Protein AF-A0A519FHI5-F1 (afdb_monomer)

Foldseek 3Di:
DPDPPDPLSVQLVVQLVLLVVLPDDNVRSNVLSVVCVVVVVVVPPFDFQSQFPQQDSVQFGNCLLVVVFPPDHNGDNDPRSDGHDDPPGDGPDD

Secondary structure (DSSP, 8-state):
---TT-HHHHHHHHHHHHHHHTT--HHHHHHHHHHHHHHHHTT---B-GGGBTTB-TTS-BHHHHTT-STTS-TT----TTS-B--TT--B---

Structure (mmCIF, N/CA/C/O backbone):
data_AF-A0A519FHI5-F1
#
_entry.id   AF-A0A519FHI5-F1
#
loop_
_atom_site.group_PDB
_atom_site.id
_atom_site.type_symbol
_atom_site.label_atom_id
_atom_site.label_alt_id
_atom_site.label_comp_id
_atom_site.label_asym_id
_atom_site.label_entity_id
_atom_site.label_seq_id
_atom_site.pdbx_PDB_ins_code
_atom_site.Cartn_x
_atom_site.Cartn_y
_atom_site.Cartn_z
_atom_site.occupancy
_atom_site.B_iso_or_equiv
_atom_site.auth_seq_id
_atom_site.auth_comp_id
_atom_site.auth_asym_id
_atom_site.auth_atom_id
_atom_site.pdbx_PDB_model_num
ATOM 1 N N . MET A 1 1 ? 14.401 -1.546 -28.195 1.00 46.09 1 MET A N 1
ATOM 2 C CA . MET A 1 1 ? 14.011 -0.501 -27.227 1.00 46.09 1 MET A CA 1
ATOM 3 C C . MET A 1 1 ? 12.495 -0.430 -27.266 1.00 46.09 1 MET A C 1
ATOM 5 O O . MET A 1 1 ? 11.939 0.354 -28.014 1.00 46.09 1 MET A O 1
ATOM 9 N N . GLU A 1 2 ? 11.842 -1.363 -26.580 1.00 49.12 2 GLU A N 1
ATOM 10 C CA . GLU A 1 2 ? 10.386 -1.534 -26.617 1.00 49.12 2 GLU A CA 1
ATOM 11 C C . GLU A 1 2 ? 9.963 -2.028 -25.228 1.00 49.12 2 GLU A C 1
ATOM 13 O O . GLU A 1 2 ? 9.803 -3.215 -24.979 1.00 49.12 2 GLU A O 1
ATOM 18 N N . THR A 1 3 ? 9.968 -1.115 -24.257 1.00 57.25 3 THR A N 1
ATOM 19 C CA . THR A 1 3 ? 9.748 -1.422 -22.829 1.00 57.25 3 THR A CA 1
ATOM 20 C C . THR A 1 3 ? 8.567 -0.661 -22.235 1.00 57.25 3 THR A C 1
ATOM 22 O O . THR A 1 3 ? 8.200 -0.888 -21.088 1.00 57.25 3 THR A O 1
ATOM 25 N N . THR A 1 4 ? 7.928 0.222 -23.002 1.00 59.62 4 THR A N 1
ATOM 26 C CA . THR A 1 4 ? 6.850 1.094 -22.515 1.00 59.62 4 THR A CA 1
ATOM 27 C C . THR A 1 4 ? 5.491 0.401 -22.382 1.00 59.62 4 THR A C 1
ATOM 29 O O . THR A 1 4 ? 4.638 0.922 -21.671 1.00 59.62 4 THR A O 1
ATOM 32 N N . ASN A 1 5 ? 5.295 -0.777 -22.990 1.00 73.75 5 ASN A N 1
ATOM 33 C CA . ASN A 1 5 ? 4.020 -1.512 -22.965 1.00 73.75 5 ASN A CA 1
ATOM 34 C C . ASN A 1 5 ? 4.052 -2.849 -22.203 1.00 73.75 5 ASN A C 1
ATOM 36 O O . ASN A 1 5 ? 3.038 -3.543 -22.181 1.00 73.75 5 ASN A O 1
ATOM 40 N N . ASP A 1 6 ? 5.166 -3.221 -21.562 1.00 87.69 6 ASP A N 1
ATOM 41 C CA . ASP A 1 6 ? 5.190 -4.412 -20.703 1.00 87.69 6 ASP A CA 1
ATOM 42 C C . ASP A 1 6 ? 4.262 -4.186 -19.485 1.00 87.69 6 ASP A C 1
ATOM 44 O O . ASP A 1 6 ? 4.506 -3.269 -18.688 1.00 87.69 6 ASP A O 1
ATOM 48 N N . PRO A 1 7 ? 3.205 -5.006 -19.290 1.00 87.56 7 PRO A N 1
ATOM 49 C CA . PRO A 1 7 ? 2.269 -4.846 -18.178 1.00 87.56 7 PRO A CA 1
ATOM 50 C C . PRO A 1 7 ? 2.933 -4.878 -16.796 1.00 87.56 7 PRO A C 1
ATOM 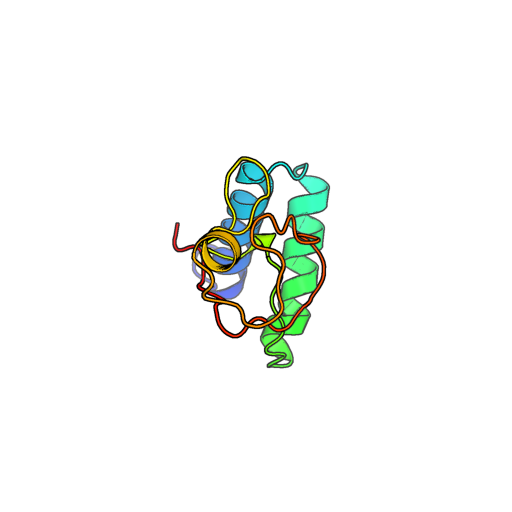52 O O . PRO A 1 7 ? 2.417 -4.274 -15.852 1.00 87.56 7 PRO A O 1
ATOM 55 N N . THR A 1 8 ? 4.064 -5.574 -16.656 1.00 87.69 8 THR A N 1
ATOM 56 C CA . THR A 1 8 ? 4.827 -5.657 -15.406 1.00 87.69 8 THR A CA 1
ATOM 57 C C . THR A 1 8 ? 5.562 -4.352 -15.112 1.00 87.69 8 THR A C 1
ATOM 59 O O . THR A 1 8 ? 5.510 -3.873 -13.979 1.00 87.69 8 THR A O 1
ATOM 62 N N . VAL A 1 9 ? 6.151 -3.722 -16.134 1.00 90.25 9 VAL A N 1
ATOM 63 C CA . VAL A 1 9 ? 6.813 -2.411 -16.035 1.00 90.25 9 VAL A CA 1
ATOM 64 C C . VAL A 1 9 ? 5.786 -1.321 -15.732 1.00 90.25 9 VAL A C 1
ATOM 66 O O . VAL A 1 9 ? 5.985 -0.515 -14.823 1.00 90.25 9 VAL A O 1
ATOM 69 N N . VAL A 1 10 ? 4.637 -1.339 -16.416 1.00 91.88 10 VAL A N 1
ATOM 70 C CA . VAL A 1 10 ? 3.537 -0.394 -16.158 1.00 91.88 10 VAL A CA 1
ATOM 71 C C . VAL A 1 10 ? 3.003 -0.540 -14.731 1.00 91.88 10 VAL A C 1
ATOM 73 O O . VAL A 1 10 ? 2.741 0.459 -14.057 1.00 91.88 10 VAL A O 1
ATOM 76 N N . ARG A 1 11 ? 2.839 -1.777 -14.244 1.00 91.75 11 ARG A N 1
ATOM 77 C CA . ARG A 1 11 ? 2.385 -2.045 -12.872 1.00 91.75 11 ARG A CA 1
ATOM 78 C C . ARG A 1 11 ? 3.393 -1.562 -11.836 1.00 91.75 11 ARG A C 1
ATOM 80 O O . ARG A 1 11 ? 2.975 -0.946 -10.859 1.00 91.75 11 ARG A O 1
ATOM 87 N N . LEU A 1 12 ? 4.682 -1.820 -12.060 1.00 93.50 12 LEU A N 1
ATOM 88 C CA . LEU A 1 12 ? 5.761 -1.354 -11.195 1.00 93.50 12 LEU A CA 1
ATOM 89 C C . LEU A 1 12 ? 5.716 0.172 -11.062 1.00 93.50 12 LEU A C 1
ATOM 91 O O . LEU A 1 12 ? 5.551 0.670 -9.954 1.00 93.50 12 LEU A O 1
ATOM 95 N N . ALA A 1 13 ? 5.725 0.898 -12.185 1.00 94.44 13 ALA A N 1
ATOM 96 C CA . ALA A 1 13 ? 5.699 2.361 -12.190 1.00 94.44 13 ALA A CA 1
ATOM 97 C C . ALA A 1 13 ? 4.465 2.935 -11.468 1.00 94.44 13 ALA A C 1
ATOM 99 O O . ALA A 1 13 ? 4.585 3.822 -10.623 1.00 94.44 13 ALA A O 1
ATOM 100 N N . LYS A 1 14 ? 3.268 2.392 -11.738 1.00 95.50 14 LYS A N 1
ATOM 101 C CA . LYS A 1 14 ? 2.030 2.816 -11.056 1.00 95.50 14 LYS A CA 1
ATOM 102 C C . LYS A 1 14 ? 2.090 2.588 -9.545 1.00 95.50 14 LYS A C 1
ATOM 104 O O . LYS A 1 14 ? 1.586 3.412 -8.781 1.00 95.50 14 LYS A O 1
ATOM 109 N N . ARG A 1 15 ? 2.678 1.470 -9.118 1.00 96.19 15 ARG A N 1
ATOM 110 C CA . ARG A 1 15 ? 2.824 1.107 -7.708 1.00 96.19 15 ARG A CA 1
ATOM 111 C C . ARG A 1 15 ? 3.834 2.015 -7.004 1.00 96.19 15 ARG A C 1
ATOM 113 O O . ARG A 1 15 ? 3.511 2.536 -5.941 1.00 96.19 15 ARG A O 1
ATOM 120 N N . THR A 1 16 ? 4.982 2.285 -7.621 1.00 97.50 16 THR A N 1
ATOM 121 C CA . THR A 1 16 ? 5.981 3.233 -7.103 1.00 97.50 16 THR A CA 1
ATOM 122 C C . THR A 1 16 ? 5.368 4.619 -6.892 1.00 97.50 16 THR A C 1
ATOM 124 O O . THR A 1 16 ? 5.457 5.175 -5.800 1.00 97.50 16 THR A O 1
ATOM 127 N N . GLU A 1 17 ? 4.639 5.148 -7.879 1.00 97.38 17 GLU A N 1
ATOM 128 C CA . GLU A 1 17 ? 3.977 6.455 -7.753 1.00 97.38 17 GLU A CA 1
ATOM 129 C C . GLU A 1 17 ? 2.841 6.466 -6.719 1.00 97.38 17 GLU A C 1
ATOM 131 O O . GLU A 1 17 ? 2.609 7.465 -6.036 1.00 97.38 17 GLU A O 1
ATOM 136 N N . LEU A 1 18 ? 2.110 5.359 -6.555 1.00 97.25 18 LEU A N 1
ATOM 137 C CA . LE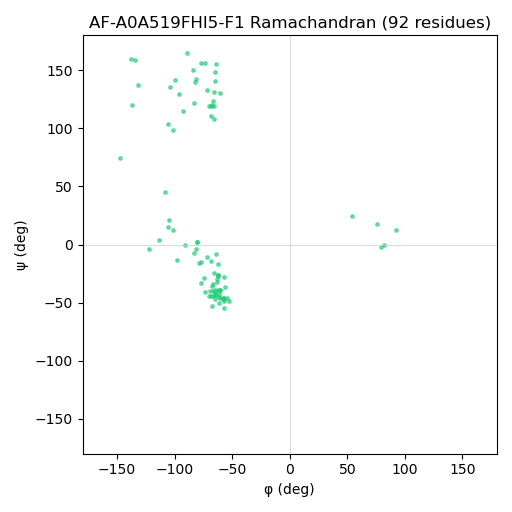U A 1 18 ? 1.143 5.224 -5.465 1.00 97.25 18 LEU A CA 1
ATOM 138 C C . LEU A 1 18 ? 1.825 5.319 -4.093 1.00 97.25 18 LEU A C 1
ATOM 140 O O . LEU A 1 18 ? 1.328 6.018 -3.212 1.00 97.25 18 LEU A O 1
ATOM 144 N N . PHE A 1 19 ? 2.949 4.630 -3.914 1.00 97.44 19 PHE A N 1
AT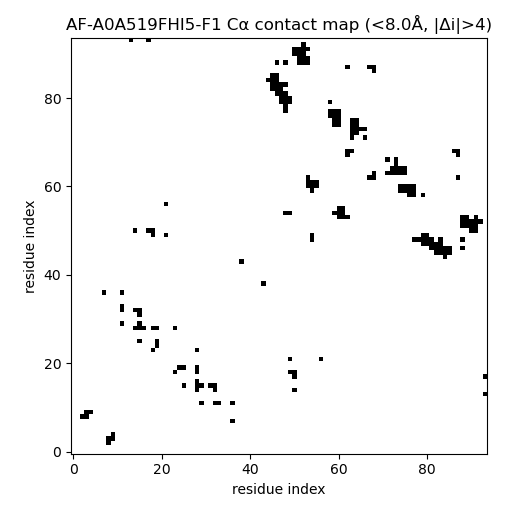OM 145 C CA . PHE A 1 19 ? 3.670 4.575 -2.645 1.00 97.44 19 PHE 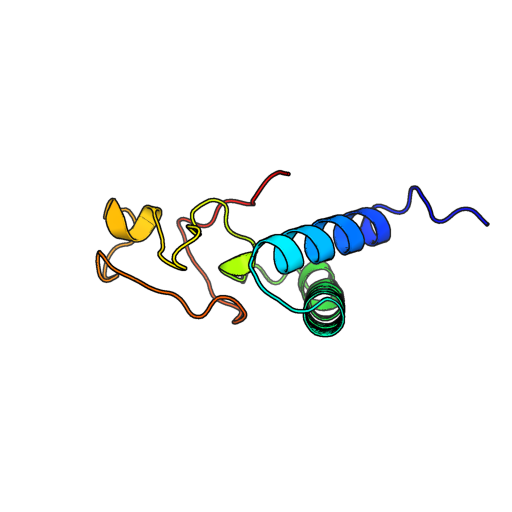A CA 1
ATOM 146 C C . PHE A 1 19 ? 4.316 5.916 -2.293 1.00 97.44 19 PHE A C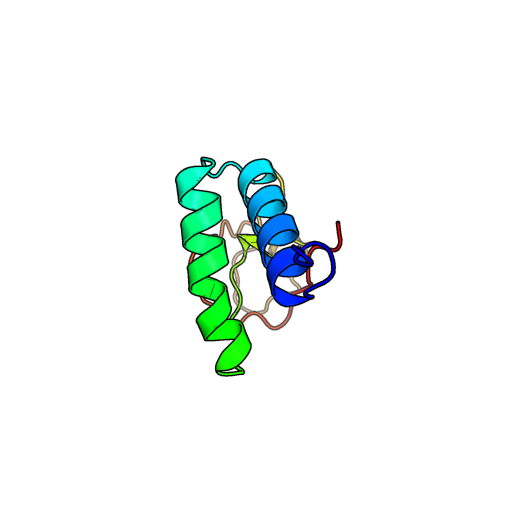 1
ATOM 148 O O . PHE A 1 19 ? 4.181 6.369 -1.157 1.00 97.44 19 PHE A O 1
ATOM 155 N N . LYS A 1 20 ? 4.886 6.615 -3.284 1.00 97.56 20 LYS A N 1
ATOM 156 C CA . LYS A 1 20 ? 5.380 7.994 -3.132 1.00 97.56 20 LYS A CA 1
ATOM 157 C C . LYS A 1 20 ? 4.275 8.942 -2.668 1.00 97.56 20 LYS A C 1
ATOM 159 O O . LYS A 1 20 ? 4.427 9.655 -1.681 1.00 97.56 20 LYS A O 1
ATOM 164 N N . ARG A 1 21 ? 3.094 8.880 -3.298 1.00 95.88 21 ARG A N 1
ATOM 165 C CA . ARG A 1 21 ? 1.914 9.666 -2.877 1.00 95.88 21 ARG A CA 1
ATOM 166 C C . ARG A 1 21 ? 1.415 9.325 -1.468 1.00 95.88 21 ARG A C 1
ATOM 168 O O . ARG A 1 21 ? 0.650 10.101 -0.898 1.00 95.88 21 ARG A O 1
ATOM 175 N N . ARG A 1 22 ? 1.822 8.179 -0.919 1.00 96.06 22 ARG A N 1
ATOM 176 C CA . ARG A 1 22 ? 1.499 7.709 0.437 1.00 96.06 22 ARG A CA 1
ATOM 177 C C . ARG A 1 22 ? 2.646 7.914 1.432 1.00 96.06 22 ARG A C 1
ATOM 179 O O . ARG A 1 22 ? 2.557 7.428 2.552 1.00 96.06 22 ARG A O 1
ATOM 186 N N . GLY A 1 23 ? 3.663 8.688 1.051 1.00 95.69 23 GLY A N 1
ATOM 187 C CA . GLY A 1 23 ? 4.703 9.175 1.955 1.00 95.69 23 GLY A CA 1
ATOM 188 C C . GLY A 1 23 ? 5.949 8.300 2.043 1.00 95.69 23 GLY A C 1
ATOM 189 O O . GLY A 1 23 ? 6.739 8.511 2.956 1.00 95.69 23 GLY A O 1
ATOM 190 N N . LEU A 1 24 ? 6.134 7.331 1.138 1.00 97.19 24 LEU A N 1
ATOM 191 C CA . LEU A 1 24 ? 7.430 6.662 1.002 1.00 97.19 24 LEU A CA 1
ATOM 192 C C . LEU A 1 24 ? 8.385 7.499 0.150 1.00 97.19 24 LEU A C 1
ATOM 194 O O . LEU A 1 24 ? 7.980 8.085 -0.856 1.00 97.19 24 LEU A O 1
ATOM 198 N N . GLU A 1 25 ? 9.660 7.493 0.529 1.00 98.00 25 GLU A N 1
ATOM 199 C CA . GLU A 1 25 ? 10.734 8.045 -0.295 1.00 98.00 25 GLU A CA 1
ATOM 200 C C . GLU A 1 25 ? 10.878 7.252 -1.599 1.00 98.00 25 GLU A C 1
ATOM 202 O O . GLU A 1 25 ? 10.507 6.080 -1.676 1.00 98.00 25 GLU A O 1
ATOM 207 N N . GLU A 1 26 ? 11.419 7.884 -2.640 1.00 97.19 26 GLU A N 1
ATOM 208 C CA . GLU A 1 26 ? 11.464 7.307 -3.990 1.00 97.19 26 GLU A CA 1
ATOM 209 C C . GLU A 1 26 ? 12.169 5.945 -4.052 1.00 97.19 26 GLU A C 1
ATOM 211 O O . GLU A 1 26 ? 11.627 5.004 -4.634 1.00 97.19 26 GLU A O 1
ATOM 216 N N . GLU A 1 27 ? 13.327 5.823 -3.402 1.00 97.56 27 GLU A N 1
ATOM 217 C CA . GLU A 1 27 ? 14.092 4.574 -3.323 1.00 97.56 27 GLU A CA 1
ATOM 218 C C . GLU A 1 27 ? 13.287 3.475 -2.613 1.00 97.56 27 GLU A C 1
ATOM 220 O O . GLU A 1 27 ? 13.062 2.407 -3.177 1.00 97.56 27 GLU A O 1
ATOM 225 N N . GLN A 1 28 ? 12.728 3.779 -1.438 1.00 97.88 28 GLN A N 1
ATOM 226 C CA . GLN A 1 28 ? 11.907 2.838 -0.666 1.00 97.88 28 GLN A CA 1
ATOM 227 C C . GLN A 1 28 ? 10.646 2.407 -1.423 1.00 97.88 28 GLN A C 1
ATOM 229 O O . GLN A 1 28 ? 10.234 1.246 -1.369 1.00 97.88 28 GLN A O 1
ATOM 234 N N . ALA A 1 29 ? 10.006 3.338 -2.131 1.00 98.19 29 ALA A N 1
ATOM 235 C CA . ALA A 1 29 ? 8.830 3.065 -2.940 1.00 98.19 29 ALA A CA 1
ATOM 236 C C . ALA A 1 29 ? 9.155 2.125 -4.108 1.00 98.19 29 ALA A C 1
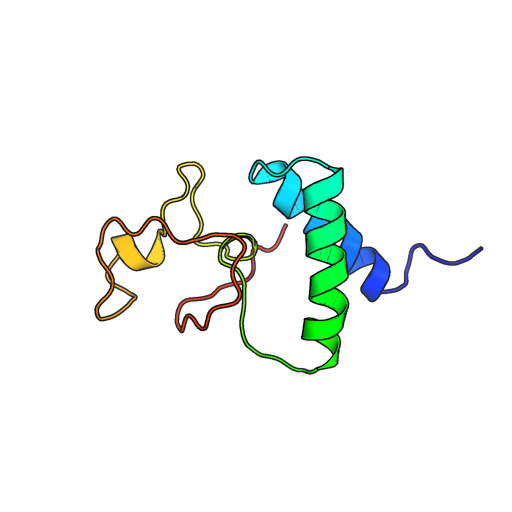ATOM 238 O O . ALA A 1 29 ? 8.358 1.231 -4.407 1.00 98.19 29 ALA A O 1
ATOM 239 N N . LEU A 1 30 ? 10.303 2.317 -4.763 1.00 97.31 30 LEU A N 1
ATOM 240 C CA . LEU A 1 30 ? 10.765 1.455 -5.845 1.00 97.31 30 LEU A CA 1
ATOM 241 C C . LEU A 1 30 ? 11.118 0.059 -5.327 1.00 97.31 30 LEU A C 1
ATOM 243 O O . LEU A 1 30 ? 10.544 -0.912 -5.815 1.00 97.31 30 LEU A O 1
ATOM 247 N N . GLU A 1 31 ? 11.968 -0.038 -4.304 1.00 97.12 31 GLU A N 1
ATOM 248 C CA . GLU A 1 31 ? 12.379 -1.313 -3.700 1.00 97.12 31 GLU A CA 1
ATOM 249 C C . GLU A 1 31 ? 11.170 -2.146 -3.261 1.00 97.12 31 GLU A C 1
ATOM 251 O O . GLU A 1 31 ? 11.056 -3.336 -3.571 1.00 97.12 31 GLU A O 1
ATOM 256 N N . LEU A 1 32 ? 10.206 -1.511 -2.586 1.00 97.19 32 LEU A N 1
ATOM 257 C CA . LEU A 1 32 ? 8.998 -2.188 -2.132 1.00 97.19 32 LEU A CA 1
ATOM 258 C C . LEU A 1 32 ? 8.117 -2.632 -3.308 1.00 97.19 32 LEU A C 1
ATOM 260 O O . LEU A 1 32 ? 7.544 -3.723 -3.285 1.00 97.19 32 LEU A O 1
ATOM 264 N N . ALA A 1 33 ? 7.995 -1.809 -4.352 1.00 96.62 33 ALA A N 1
ATOM 265 C CA . ALA A 1 33 ? 7.224 -2.158 -5.539 1.00 96.62 33 ALA A CA 1
ATOM 266 C C . ALA A 1 33 ? 7.863 -3.314 -6.331 1.00 96.62 33 ALA A C 1
ATOM 268 O O . ALA A 1 33 ? 7.127 -4.159 -6.859 1.00 96.62 33 ALA A O 1
ATOM 269 N N . GLU A 1 34 ? 9.196 -3.381 -6.373 1.00 95.19 34 GLU A N 1
ATOM 270 C CA . GLU A 1 34 ? 9.963 -4.479 -6.964 1.00 95.19 34 GLU A CA 1
ATOM 271 C C . GLU A 1 34 ? 9.822 -5.772 -6.164 1.00 95.19 34 GLU A C 1
ATOM 273 O O . GLU A 1 34 ? 9.538 -6.815 -6.754 1.00 95.19 34 GLU A O 1
ATOM 278 N N . ALA A 1 35 ? 9.911 -5.709 -4.833 1.00 94.12 35 ALA A N 1
ATOM 279 C CA . ALA A 1 35 ? 9.693 -6.866 -3.966 1.00 94.12 35 ALA A CA 1
ATOM 280 C C . ALA A 1 35 ? 8.312 -7.509 -4.205 1.00 94.12 35 ALA A C 1
ATOM 282 O O . ALA A 1 35 ? 8.172 -8.734 -4.223 1.00 94.12 35 ALA A O 1
ATOM 283 N N . LEU A 1 36 ? 7.288 -6.694 -4.480 1.00 95.56 36 LEU A N 1
ATOM 284 C CA . LEU A 1 36 ? 5.947 -7.185 -4.803 1.00 95.56 36 LEU A CA 1
ATOM 285 C C . LEU A 1 36 ? 5.814 -7.845 -6.182 1.00 95.56 36 LEU A C 1
ATOM 287 O O . LEU A 1 36 ? 4.787 -8.476 -6.437 1.00 95.56 36 LEU A O 1
ATOM 291 N N . ARG A 1 37 ? 6.810 -7.748 -7.071 1.00 92.25 37 ARG A N 1
ATOM 292 C CA . ARG A 1 37 ? 6.797 -8.503 -8.336 1.00 92.25 37 ARG A CA 1
ATOM 293 C C . ARG A 1 37 ? 6.862 -10.007 -8.082 1.00 92.25 37 ARG A C 1
ATOM 295 O O . ARG A 1 37 ? 6.152 -10.747 -8.754 1.00 92.25 37 ARG A O 1
ATOM 302 N N . TYR A 1 38 ? 7.654 -10.438 -7.099 1.00 90.62 38 TYR A N 1
ATOM 303 C CA . TYR A 1 38 ? 7.746 -11.848 -6.709 1.00 90.62 38 TYR A CA 1
ATOM 304 C C . TYR A 1 38 ? 6.417 -12.348 -6.139 1.00 90.62 38 TYR A C 1
ATOM 306 O O . TYR A 1 38 ? 5.880 -13.337 -6.622 1.00 90.62 38 TYR A O 1
ATOM 314 N N . ARG A 1 39 ? 5.806 -11.579 -5.226 1.00 93.88 39 ARG A N 1
ATOM 315 C CA . ARG A 1 39 ? 4.460 -11.871 -4.702 1.00 93.88 39 ARG A CA 1
ATOM 316 C C . ARG A 1 39 ? 3.431 -12.053 -5.820 1.00 93.88 39 ARG A C 1
ATOM 318 O O . ARG A 1 39 ? 2.646 -12.996 -5.788 1.00 93.88 39 ARG A O 1
ATOM 325 N N . ASP A 1 40 ? 3.406 -11.120 -6.773 1.00 91.81 40 ASP A N 1
ATOM 326 C CA . ASP A 1 40 ? 2.452 -11.155 -7.884 1.00 91.81 40 ASP A CA 1
ATOM 327 C C . ASP A 1 40 ? 2.661 -12.405 -8.768 1.00 91.81 40 ASP A C 1
ATOM 329 O O . ASP A 1 40 ? 1.686 -12.928 -9.304 1.00 91.81 40 ASP A O 1
ATOM 333 N N . GLY A 1 41 ? 3.903 -12.889 -8.901 1.00 91.06 41 GLY A N 1
ATOM 334 C CA . GLY A 1 41 ? 4.247 -14.116 -9.629 1.00 91.06 41 GLY A CA 1
ATOM 335 C C . GLY A 1 41 ? 3.928 -15.410 -8.874 1.00 91.06 41 GLY A C 1
ATOM 336 O O . GLY A 1 41 ? 3.517 -16.387 -9.494 1.00 91.06 41 GLY A O 1
ATOM 337 N N . ASP A 1 42 ? 4.042 -15.399 -7.545 1.00 94.06 42 ASP A N 1
ATOM 338 C CA . ASP A 1 42 ? 3.785 -16.558 -6.677 1.00 94.06 42 ASP A CA 1
ATOM 339 C C . ASP A 1 42 ? 2.290 -16.795 -6.398 1.00 94.06 42 ASP A C 1
ATOM 341 O O . ASP A 1 42 ? 1.929 -17.695 -5.640 1.00 94.06 42 ASP A O 1
ATOM 345 N N . PHE A 1 43 ? 1.404 -15.980 -6.982 1.00 90.06 43 PHE A N 1
ATOM 346 C CA . PHE A 1 43 ? -0.037 -15.976 -6.702 1.00 90.06 43 PHE A CA 1
ATOM 347 C C . PHE A 1 43 ? -0.372 -15.812 -5.210 1.00 90.06 43 PHE A C 1
ATOM 349 O O . PHE A 1 43 ? -1.458 -16.186 -4.762 1.00 90.06 43 PHE A O 1
ATOM 356 N N . ASP A 1 44 ? 0.536 -15.215 -4.437 1.00 94.50 44 ASP A N 1
ATOM 357 C CA . ASP A 1 44 ? 0.301 -14.902 -3.034 1.00 94.50 44 ASP A CA 1
ATOM 358 C C . ASP A 1 44 ? -0.792 -13.832 -2.944 1.00 94.50 44 ASP A C 1
ATOM 360 O O . ASP A 1 44 ? -0.713 -12.759 -3.549 1.00 94.50 44 ASP A O 1
ATOM 364 N N . ASP A 1 45 ? -1.856 -14.133 -2.208 1.00 94.31 45 ASP A N 1
ATOM 365 C CA . ASP A 1 45 ? -3.048 -13.305 -2.068 1.00 94.31 45 ASP A CA 1
ATOM 366 C C . ASP A 1 45 ? -2.981 -12.320 -0.890 1.00 94.31 45 ASP A C 1
ATOM 368 O O . ASP A 1 45 ? -3.891 -11.506 -0.711 1.00 94.31 45 ASP A O 1
ATOM 372 N N . ARG A 1 46 ? -1.881 -12.309 -0.127 1.00 96.62 46 ARG A N 1
ATOM 373 C CA . ARG A 1 46 ? -1.598 -11.249 0.850 1.00 96.62 46 ARG A CA 1
ATOM 374 C C . ARG A 1 46 ? -1.390 -9.907 0.151 1.00 96.62 46 ARG A C 1
ATOM 376 O O . ARG A 1 46 ? -0.886 -9.825 -0.968 1.00 96.62 46 ARG A O 1
ATOM 383 N N . ARG A 1 47 ? -1.764 -8.818 0.813 1.00 96.25 47 ARG A N 1
ATOM 384 C CA . ARG A 1 47 ? -1.699 -7.446 0.290 1.00 96.25 47 ARG A CA 1
ATOM 385 C C . ARG A 1 47 ? -1.112 -6.518 1.338 1.00 96.25 47 ARG A C 1
ATOM 387 O O . ARG A 1 47 ? -1.146 -6.828 2.526 1.00 96.25 47 ARG A O 1
ATOM 394 N N . MET A 1 48 ? -0.587 -5.378 0.912 1.00 97.62 48 MET A N 1
ATOM 395 C CA . MET A 1 48 ? -0.147 -4.338 1.837 1.00 97.62 48 MET A CA 1
ATOM 396 C C . MET A 1 48 ? -1.211 -3.248 1.942 1.00 97.62 48 MET A C 1
ATOM 398 O O . MET A 1 48 ? -1.828 -2.879 0.941 1.00 97.62 48 MET A O 1
ATOM 402 N N . CYS A 1 49 ? -1.437 -2.686 3.13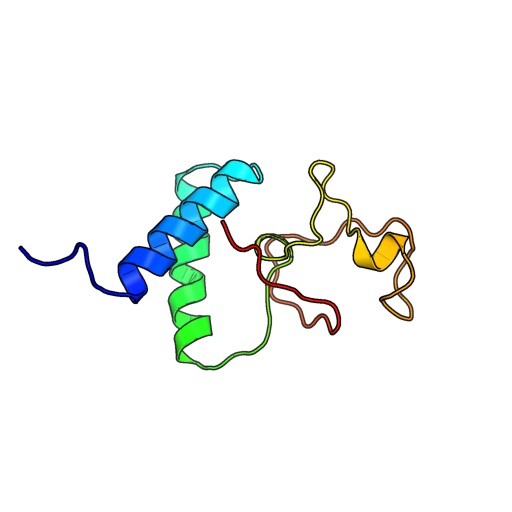2 1.00 98.00 49 CYS A N 1
ATOM 403 C CA . CYS A 1 49 ? -2.432 -1.618 3.280 1.00 98.00 49 CYS A CA 1
ATOM 404 C C . CYS A 1 49 ? -2.073 -0.373 2.451 1.00 98.00 49 CYS A C 1
ATOM 406 O O . CYS A 1 49 ? -2.980 0.315 1.986 1.00 98.00 49 CYS A O 1
ATOM 408 N N . ILE A 1 50 ? -0.784 -0.142 2.168 1.00 97.81 50 ILE A N 1
ATOM 409 C CA . ILE A 1 50 ? -0.310 0.902 1.246 1.00 97.81 50 ILE A CA 1
ATOM 410 C C . ILE A 1 50 ? -0.754 0.695 -0.214 1.00 97.81 50 ILE A C 1
ATOM 412 O O . ILE A 1 50 ? -0.633 1.616 -1.015 1.00 97.81 50 ILE A O 1
ATOM 416 N N . GLU A 1 51 ? -1.353 -0.442 -0.575 1.00 97.69 51 GLU A N 1
ATOM 417 C CA . GLU A 1 51 ? -2.001 -0.673 -1.880 1.00 97.69 51 GLU A CA 1
ATOM 418 C C . GLU A 1 51 ? -3.529 -0.464 -1.840 1.00 97.69 51 GLU A C 1
ATOM 420 O O . GLU A 1 51 ? -4.172 -0.386 -2.886 1.00 97.69 51 GLU A O 1
ATOM 425 N N . CYS A 1 52 ? -4.120 -0.371 -0.644 1.00 98.19 52 CYS A N 1
ATOM 426 C CA . CYS A 1 52 ? -5.570 -0.416 -0.445 1.00 98.19 52 CYS A CA 1
ATOM 427 C C . CYS A 1 52 ? -6.242 0.943 -0.698 1.00 98.19 52 CYS A C 1
ATOM 429 O O . CYS A 1 52 ? -5.727 1.968 -0.251 1.00 98.19 52 CYS A O 1
ATOM 431 N N . ALA A 1 53 ? -7.411 0.973 -1.337 1.00 98.06 53 ALA A N 1
ATOM 432 C CA . ALA A 1 53 ? -8.216 2.179 -1.555 1.00 98.06 53 ALA A CA 1
ATOM 433 C C . ALA A 1 53 ? -8.773 2.777 -0.248 1.00 98.06 53 ALA A C 1
ATOM 435 O O . ALA A 1 53 ? -9.029 3.975 -0.158 1.00 98.06 53 ALA A O 1
ATOM 436 N N . HIS A 1 54 ? -8.926 1.961 0.798 1.00 97.94 54 HIS A N 1
ATOM 437 C CA . HIS A 1 54 ? -9.441 2.415 2.092 1.00 97.94 54 HIS A CA 1
ATOM 438 C C . HIS A 1 54 ? -8.383 3.054 3.000 1.00 97.94 54 HIS A C 1
ATOM 440 O O . HIS A 1 54 ? -8.748 3.579 4.055 1.00 97.94 54 HIS A O 1
ATOM 446 N N . LEU A 1 55 ? -7.096 3.021 2.634 1.00 98.19 55 LEU A N 1
ATOM 447 C CA . LEU A 1 55 ? -6.054 3.712 3.394 1.00 98.19 55 LEU A CA 1
ATOM 448 C C . LEU A 1 55 ? -6.213 5.228 3.231 1.00 98.19 55 LEU A C 1
ATOM 450 O O . LEU A 1 55 ? -6.152 5.755 2.121 1.00 98.19 55 LEU A O 1
ATOM 454 N N . GLN A 1 56 ? -6.429 5.917 4.345 1.00 96.94 56 GLN A N 1
ATOM 455 C CA . GLN A 1 56 ? -6.636 7.360 4.387 1.00 96.94 56 GLN A CA 1
ATOM 456 C C . GLN A 1 56 ? -5.306 8.114 4.527 1.00 96.94 56 GLN A C 1
ATOM 458 O O . GLN A 1 56 ? -4.274 7.538 4.868 1.00 96.94 56 GLN A O 1
ATOM 463 N N . ARG A 1 57 ? -5.325 9.428 4.262 1.00 94.06 57 ARG A N 1
ATOM 464 C CA . ARG A 1 57 ? -4.123 10.288 4.312 1.00 94.06 57 ARG A CA 1
ATOM 465 C C . ARG A 1 57 ? -3.482 10.371 5.699 1.00 94.06 57 ARG A C 1
ATOM 467 O O . ARG A 1 57 ? -2.285 10.599 5.790 1.00 94.06 57 ARG A O 1
ATOM 474 N N . ASP A 1 58 ? -4.269 10.194 6.754 1.00 94.50 58 ASP A N 1
ATOM 475 C CA . ASP A 1 58 ? -3.807 10.138 8.147 1.00 94.50 58 ASP A CA 1
ATOM 476 C C . ASP A 1 58 ? -3.233 8.759 8.534 1.00 94.50 58 ASP A C 1
ATOM 478 O O . ASP A 1 58 ? -2.849 8.542 9.681 1.00 94.50 58 ASP A O 1
ATOM 482 N N . GLY A 1 59 ? -3.176 7.818 7.586 1.00 96.19 59 GLY A N 1
ATOM 483 C CA . GLY A 1 59 ? -2.736 6.446 7.805 1.00 96.19 59 GLY A CA 1
ATOM 484 C C . GLY A 1 59 ? -3.817 5.529 8.375 1.00 96.19 59 GLY A C 1
ATOM 485 O O . GLY A 1 59 ? -3.545 4.347 8.564 1.00 96.19 59 GLY A O 1
ATOM 486 N N . GLY A 1 60 ? -5.031 6.025 8.630 1.00 97.69 60 GLY A N 1
ATOM 487 C CA . GLY A 1 60 ? -6.139 5.233 9.157 1.00 97.69 60 GLY A CA 1
ATOM 488 C C . GLY A 1 60 ? -6.813 4.344 8.107 1.00 97.69 60 GLY A C 1
ATOM 489 O O . GLY A 1 60 ? -6.788 4.615 6.903 1.00 97.69 60 GLY A O 1
ATOM 490 N N . CYS A 1 61 ? -7.464 3.272 8.561 1.00 98.25 61 CYS A N 1
ATOM 491 C CA . CYS A 1 61 ? -8.274 2.402 7.709 1.00 98.25 61 CYS A CA 1
ATOM 492 C C . CYS A 1 61 ? -9.751 2.831 7.705 1.00 98.25 61 CYS A C 1
ATOM 494 O O . CYS A 1 61 ? -10.448 2.697 8.714 1.00 98.25 61 CYS A O 1
ATOM 496 N N . PHE A 1 62 ? -10.264 3.277 6.552 1.00 98.25 62 PHE A N 1
ATOM 497 C CA . PHE A 1 62 ? -11.677 3.648 6.410 1.00 98.25 62 PHE A CA 1
ATOM 498 C C . PHE A 1 62 ? -12.625 2.471 6.683 1.00 98.25 62 PHE A C 1
ATOM 500 O O . PHE A 1 62 ? -13.565 2.624 7.456 1.00 98.25 62 PHE A O 1
ATOM 507 N N . ALA A 1 63 ? -12.351 1.284 6.130 1.00 98.19 63 ALA A N 1
ATOM 508 C CA . ALA A 1 63 ? -13.191 0.098 6.330 1.00 98.19 63 ALA A CA 1
ATOM 509 C C . ALA A 1 63 ? -13.293 -0.316 7.810 1.00 98.19 63 ALA A C 1
ATOM 511 O O . ALA A 1 63 ? -14.372 -0.670 8.283 1.00 98.19 63 ALA A O 1
ATOM 512 N N . ALA A 1 64 ? -12.192 -0.218 8.566 1.00 97.88 64 ALA A N 1
ATOM 513 C CA . ALA A 1 64 ? -12.208 -0.461 10.009 1.00 97.88 64 ALA A CA 1
ATOM 514 C C . ALA A 1 64 ? -13.085 0.568 10.737 1.00 97.88 64 ALA A C 1
ATOM 516 O O . ALA A 1 64 ? -13.915 0.196 11.562 1.00 97.88 64 ALA A O 1
ATOM 517 N N . ARG A 1 65 ? -12.970 1.851 10.371 1.00 97.81 65 ARG A N 1
ATOM 518 C CA . ARG A 1 65 ? -13.780 2.938 10.940 1.00 97.81 65 ARG A CA 1
ATOM 519 C C . ARG A 1 65 ? -15.272 2.798 10.664 1.00 97.81 65 ARG A C 1
ATOM 521 O O . ARG A 1 65 ? -16.074 3.219 11.491 1.00 97.81 65 ARG A O 1
ATOM 528 N N . GLN A 1 66 ? -15.640 2.182 9.543 1.00 98.06 66 GLN A N 1
ATOM 529 C CA . GLN A 1 66 ? -17.028 1.835 9.229 1.00 98.06 66 GLN A CA 1
ATOM 530 C C . GLN A 1 66 ? -17.507 0.534 9.899 1.00 98.06 66 GLN A C 1
ATOM 532 O O . GLN A 1 66 ? -18.672 0.169 9.762 1.00 98.06 66 GLN A O 1
ATOM 537 N N . GLY A 1 67 ? -16.635 -0.186 10.612 1.00 97.25 67 GLY A N 1
ATOM 538 C CA . GLY A 1 67 ? -16.972 -1.457 11.256 1.00 97.25 67 GLY A CA 1
ATOM 539 C C . GLY A 1 67 ? -17.064 -2.651 10.300 1.00 97.25 67 GLY A C 1
ATOM 540 O O . GLY A 1 67 ? -17.627 -3.678 10.666 1.00 97.25 67 GLY A O 1
ATOM 541 N N . TRP A 1 68 ? -16.513 -2.558 9.085 1.00 97.62 68 TRP A N 1
ATOM 542 C CA . TRP A 1 68 ? -16.577 -3.638 8.084 1.00 97.62 68 TRP A CA 1
ATOM 543 C C . TRP A 1 68 ? -15.593 -4.781 8.355 1.00 97.62 68 TRP A C 1
ATOM 545 O O . TRP A 1 68 ? -15.698 -5.858 7.770 1.00 97.62 68 TRP A O 1
ATOM 555 N N . ILE A 1 69 ? -14.613 -4.549 9.229 1.00 96.19 69 ILE A N 1
ATOM 556 C CA . ILE A 1 69 ? -13.608 -5.539 9.614 1.00 96.19 69 ILE A CA 1
ATOM 557 C C . ILE A 1 69 ? -13.941 -6.038 11.019 1.00 96.19 69 ILE A C 1
ATOM 559 O O . ILE A 1 69 ? -13.685 -5.357 12.013 1.00 96.19 69 ILE A O 1
ATOM 563 N N . GLN A 1 70 ? -14.508 -7.240 11.106 1.00 93.44 70 GLN A N 1
ATOM 564 C CA . GLN A 1 70 ? -14.861 -7.854 12.384 1.00 93.44 70 GLN A CA 1
ATOM 565 C C . GLN A 1 70 ? -13.616 -8.045 13.264 1.00 93.44 70 GLN A C 1
ATOM 567 O O . GLN A 1 70 ? -12.610 -8.597 12.825 1.00 93.44 70 GLN A O 1
ATOM 572 N N . GLY A 1 71 ? -13.697 -7.602 14.521 1.00 92.25 71 GLY A N 1
ATOM 573 C CA . GLY A 1 71 ? -12.613 -7.737 15.500 1.00 92.25 71 GLY A CA 1
ATOM 574 C C . GLY A 1 71 ? -11.482 -6.709 15.370 1.00 92.25 71 GLY A C 1
ATOM 575 O O . GLY A 1 71 ? -10.576 -6.717 16.200 1.00 92.25 71 GLY A O 1
ATOM 576 N N . ALA A 1 72 ? -11.527 -5.807 14.384 1.00 94.38 72 ALA A N 1
ATOM 577 C CA . ALA A 1 72 ? -10.594 -4.687 14.302 1.00 94.38 72 ALA A CA 1
ATOM 578 C C . ALA A 1 72 ? -11.057 -3.503 15.165 1.00 94.38 72 ALA A C 1
ATOM 580 O O . ALA A 1 72 ? -12.252 -3.258 15.335 1.00 94.38 72 ALA A O 1
ATOM 581 N N . ALA 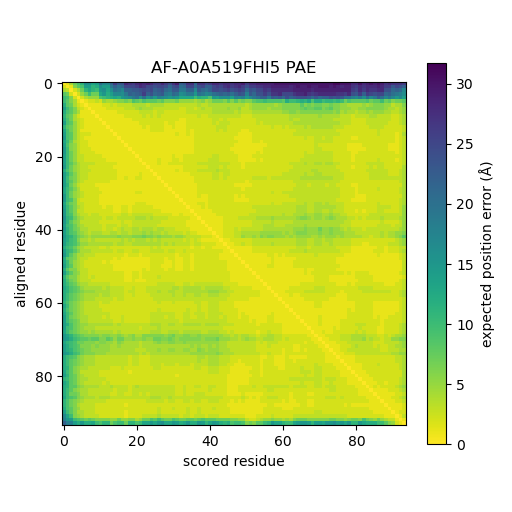A 1 73 ? -10.101 -2.723 15.671 1.00 96.19 73 ALA A N 1
ATOM 582 C CA . ALA A 1 73 ? -10.403 -1.439 16.292 1.00 96.19 73 ALA A CA 1
ATOM 583 C C . ALA A 1 73 ? -10.973 -0.456 15.252 1.00 96.19 73 ALA A C 1
ATOM 585 O O . ALA A 1 73 ? -10.466 -0.374 14.134 1.00 96.19 73 ALA A O 1
ATOM 586 N N . LEU A 1 74 ? -11.972 0.350 15.633 1.00 95.62 74 LEU A N 1
ATOM 587 C CA . LEU A 1 74 ? -12.575 1.353 14.736 1.00 95.62 74 LEU A CA 1
ATOM 588 C C . LEU A 1 74 ? -11.573 2.434 14.287 1.00 95.62 74 LEU A C 1
ATOM 590 O O . LEU A 1 74 ? -11.712 3.010 13.215 1.00 95.62 74 LEU A O 1
ATOM 594 N N . TYR A 1 75 ? -10.538 2.695 15.084 1.00 95.44 75 TYR A N 1
ATOM 595 C CA . TYR A 1 75 ? -9.465 3.644 14.768 1.00 95.44 75 TYR A CA 1
ATOM 596 C C . TYR A 1 75 ? -8.157 2.913 14.445 1.00 95.44 75 TYR A C 1
ATOM 598 O O . TYR A 1 75 ? -7.098 3.239 14.972 1.00 95.44 75 TYR A O 1
ATOM 606 N N . LEU A 1 76 ? -8.241 1.864 13.623 1.00 96.94 76 LEU A N 1
ATOM 607 C CA . LEU A 1 76 ? -7.075 1.091 13.209 1.00 96.94 76 LEU A CA 1
ATOM 608 C C . LEU A 1 76 ? -6.148 1.924 12.310 1.00 96.94 76 LEU A C 1
ATOM 610 O O . LEU A 1 76 ? -6.529 2.297 11.197 1.00 96.94 76 LEU A O 1
ATOM 614 N N . THR A 1 77 ? -4.906 2.096 12.758 1.00 96.88 77 THR A N 1
ATOM 615 C CA . THR A 1 77 ? -3.768 2.522 11.932 1.00 96.88 77 THR A CA 1
ATOM 616 C C . THR A 1 77 ? -2.932 1.284 11.595 1.00 96.88 77 THR A C 1
ATOM 618 O O . THR A 1 77 ? -2.185 0.806 12.452 1.00 96.88 77 THR A O 1
ATOM 621 N N . PRO A 1 78 ? -3.091 0.684 10.401 1.00 95.62 78 PRO A N 1
ATOM 622 C CA . PRO A 1 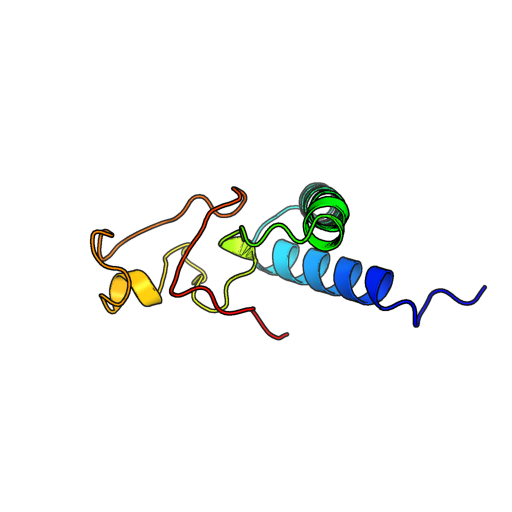78 ? -2.384 -0.539 10.048 1.00 95.62 78 PRO A CA 1
ATOM 623 C C . PRO A 1 78 ? -0.900 -0.290 9.763 1.00 95.62 78 PRO A C 1
ATOM 625 O O . PRO A 1 78 ? -0.500 0.786 9.315 1.00 95.62 78 PRO A O 1
ATOM 628 N N . VAL A 1 79 ? -0.089 -1.340 9.914 1.00 96.50 79 VAL A N 1
ATOM 629 C CA . VAL A 1 79 ? 1.268 -1.362 9.354 1.00 96.50 79 VAL A CA 1
ATOM 630 C C . VAL A 1 79 ? 1.153 -1.415 7.833 1.00 96.50 79 VAL A C 1
ATOM 632 O O . VAL A 1 79 ? 0.704 -2.408 7.263 1.00 96.50 79 VAL A O 1
ATOM 635 N N . GLN A 1 80 ? 1.523 -0.323 7.169 1.00 97.38 80 GLN A N 1
ATOM 636 C CA . GLN A 1 80 ? 1.161 -0.111 5.769 1.00 97.38 80 GLN A CA 1
ATOM 637 C C . GLN A 1 80 ? 1.964 -0.964 4.782 1.00 97.38 80 GLN A C 1
ATOM 639 O O . GLN A 1 80 ? 1.434 -1.309 3.729 1.00 97.38 80 GLN A O 1
ATOM 644 N N . THR A 1 81 ? 3.201 -1.318 5.130 1.00 97.31 81 THR A N 1
ATOM 645 C CA . THR A 1 81 ? 4.194 -1.991 4.272 1.00 97.31 81 THR A CA 1
ATOM 646 C C . THR A 1 81 ? 4.394 -3.469 4.620 1.00 97.31 81 THR A C 1
ATOM 648 O O . THR A 1 81 ? 5.363 -4.093 4.197 1.00 97.31 81 THR A O 1
ATOM 651 N N . MET A 1 82 ? 3.484 -4.050 5.405 1.00 96.56 82 MET A N 1
ATOM 652 C CA . MET A 1 82 ? 3.520 -5.466 5.764 1.00 96.56 82 MET A CA 1
ATOM 653 C C . MET A 1 82 ? 2.472 -6.245 4.969 1.00 96.56 82 MET A C 1
ATOM 655 O O . MET A 1 82 ? 1.323 -5.818 4.855 1.00 96.56 82 MET A O 1
ATOM 659 N N . LEU A 1 83 ? 2.857 -7.412 4.444 1.00 96.81 83 LEU A N 1
ATOM 660 C CA . LEU A 1 83 ? 1.936 -8.324 3.767 1.00 96.81 83 LEU A CA 1
ATOM 661 C C . LEU A 1 83 ? 0.952 -8.935 4.767 1.00 96.81 83 LEU A C 1
ATOM 663 O O . LEU A 1 83 ? 1.347 -9.652 5.684 1.00 96.81 83 LEU A O 1
ATOM 667 N N . GLN A 1 84 ? -0.335 -8.674 4.559 1.00 95.12 84 GLN A N 1
ATOM 668 C CA . GLN A 1 84 ? -1.430 -9.110 5.420 1.00 95.12 84 GLN A CA 1
ATOM 669 C C . GLN A 1 84 ? -2.617 -9.597 4.582 1.00 95.12 84 GLN A C 1
ATOM 671 O O . GLN A 1 84 ? -2.761 -9.253 3.409 1.00 95.12 84 GLN A O 1
ATOM 676 N N . ARG A 1 85 ? -3.498 -10.398 5.185 1.00 95.44 85 ARG A N 1
ATOM 677 C CA . ARG A 1 85 ? -4.802 -10.732 4.592 1.00 95.44 85 ARG A CA 1
ATOM 678 C C . ARG A 1 85 ? -5.847 -9.785 5.167 1.00 95.44 85 ARG A C 1
ATOM 680 O O . ARG A 1 85 ? -5.950 -9.652 6.382 1.00 95.44 85 ARG A O 1
ATOM 687 N N . CYS A 1 86 ? -6.632 -9.148 4.306 1.00 96.12 86 CYS A N 1
ATOM 688 C CA . CYS A 1 86 ? -7.766 -8.325 4.713 1.00 96.12 86 CYS A CA 1
ATOM 689 C C . CYS A 1 86 ? -8.947 -8.621 3.790 1.00 96.12 86 CYS A C 1
ATOM 691 O O . CYS A 1 86 ? -8.852 -8.410 2.584 1.00 96.12 86 CYS A O 1
ATOM 693 N N . GLY A 1 87 ? -10.060 -9.098 4.356 1.00 95.88 87 GLY A N 1
ATOM 694 C CA . GLY A 1 87 ? -11.272 -9.411 3.589 1.00 95.88 87 GLY A CA 1
ATOM 695 C C . GLY A 1 87 ? -11.981 -8.181 3.012 1.00 95.88 87 GLY A C 1
ATOM 696 O O . GLY A 1 87 ? -12.816 -8.326 2.133 1.00 95.88 87 GLY A O 1
ATOM 697 N N . GLN A 1 88 ? -11.627 -6.984 3.487 1.00 97.50 88 GLN A N 1
ATOM 698 C CA . GLN A 1 88 ? -12.118 -5.697 2.986 1.00 97.50 88 GLN A CA 1
ATOM 699 C C . GLN A 1 88 ? -11.056 -4.979 2.140 1.00 97.50 88 GLN A C 1
ATOM 701 O O . GLN A 1 88 ? -11.060 -3.761 2.046 1.00 97.50 88 GLN A O 1
ATOM 706 N N . PHE A 1 89 ? -10.060 -5.690 1.608 1.00 97.75 89 PHE A N 1
ATOM 707 C CA . PHE A 1 89 ? -9.066 -5.065 0.742 1.00 97.75 89 PHE A CA 1
ATOM 708 C C . PHE A 1 89 ? -9.680 -4.705 -0.616 1.00 97.75 89 PHE A C 1
ATOM 710 O O . PHE A 1 89 ? -10.279 -5.551 -1.275 1.00 97.75 89 PHE A O 1
ATOM 717 N N . GLU A 1 90 ? -9.423 -3.483 -1.075 1.00 97.88 90 GLU A N 1
ATOM 718 C CA . GLU A 1 90 ? -9.761 -3.021 -2.418 1.00 97.88 90 GLU A CA 1
ATOM 719 C C . GLU A 1 90 ? -8.541 -2.335 -3.034 1.00 97.88 90 GLU A C 1
ATOM 721 O O . GLU A 1 90 ? -7.855 -1.570 -2.358 1.00 97.88 90 GLU A O 1
ATOM 726 N N . TRP A 1 91 ? -8.242 -2.601 -4.305 1.00 96.38 91 TRP A N 1
ATOM 727 C CA . TRP A 1 91 ? -7.104 -1.977 -4.978 1.00 96.38 91 TRP A CA 1
ATOM 728 C C . TRP A 1 91 ? -7.318 -0.474 -5.134 1.00 96.38 91 TRP A C 1
ATOM 730 O O . TRP A 1 91 ? -8.342 -0.047 -5.659 1.00 96.38 91 TRP A O 1
ATOM 740 N N . GLN A 1 92 ? -6.319 0.335 -4.772 1.00 96.50 92 GLN A N 1
ATOM 741 C CA . GLN A 1 92 ? -6.306 1.723 -5.214 1.00 96.50 92 GLN A CA 1
ATOM 742 C C . GLN A 1 92 ? -6.136 1.757 -6.734 1.00 96.50 92 GLN A C 1
ATOM 744 O O . GLN A 1 92 ? -5.052 1.501 -7.262 1.00 96.50 92 GLN A O 1
ATOM 749 N N . ILE A 1 93 ? -7.210 2.112 -7.429 1.00 86.44 93 ILE A N 1
ATOM 750 C CA . ILE A 1 93 ? -7.179 2.405 -8.857 1.00 86.44 93 ILE A CA 1
ATOM 751 C C . ILE A 1 93 ? -6.725 3.874 -8.996 1.00 86.44 93 ILE A C 1
ATOM 753 O O . ILE A 1 93 ? -7.327 4.734 -8.344 1.00 86.44 93 ILE A O 1
ATOM 757 N N . PRO A 1 94 ? -5.615 4.161 -9.708 1.00 63.59 94 PRO A N 1
ATOM 758 C CA . PRO A 1 94 ? -5.135 5.524 -9.947 1.00 63.59 94 PRO A CA 1
ATOM 759 C C . PRO A 1 94 ? -6.108 6.387 -10.744 1.00 63.59 94 PRO A C 1
ATOM 761 O O . PRO A 1 94 ? -6.803 5.827 -11.622 1.00 63.59 94 PRO A O 1
#

Nearest PDB structures (foldseek):
  2z2s-assembly1_A  TM=9.627E-01  e=9.628E+00  Cereibacter sphaeroides 2.4.1
  3qau-assembly1_A-2  TM=6.500E-01  e=9.021E+00  Streptococcus pneumoniae R6

pLDDT: mean 93.23, std 9.78, range [46.09, 98.25]

Mean predicted aligned error: 3.85 Å

Radius of gyration: 14.1 Å; Cα contacts (8 Å, |Δi|>4): 111; chains: 1; bounding box: 31×27×44 Å

Solvent-accessible surface area (backbone atoms only — not comparable to full-atom values): 5556 Å² total; per-residue (Å²): 144,87,66,86,78,43,68,67,54,51,49,37,54,55,43,21,54,48,28,37,78,70,73,38,55,69,68,61,16,42,55,55,33,55,58,46,50,56,40,66,71,70,68,55,82,55,44,35,47,67,51,28,55,46,50,41,97,87,51,34,32,49,50,25,52,72,60,73,40,84,93,54,54,51,84,34,64,64,70,39,88,44,79,39,82,60,99,82,66,43,75,55,77,132

Sequence (94 aa):
METTNDPTVVRLAKRTELFKRRGLEEEQALELAEALRYRDGDFDDRRMCIECAHLQRDGGCFAARQGWIQGAALYLTPVQTMLQRCGQFEWQIP